Protein AF-A0A819N8I4-F1 (afdb_monomer_lite)

Radius of gyration: 17.84 Å; chains: 1; bounding box: 47×34×52 Å

Secondary structure (DSSP, 8-state):
---------EEEEEEE--S------HHHHHHHHHHTT--SEEEEEEEEETTEEEEEEEESS---SEEEEE-S---S---TT--EEEEE-SSPPPTTHHHHHHHH-TT--EEEEE--S--SS-TTSSTTTSS-TT--EE-TT--EEEEES--HHHHHHHHH-TTEE-TT--EEEEE--

Structure (mmCIF, N/CA/C/O backbone):
data_AF-A0A819N8I4-F1
#
_entry.id   AF-A0A819N8I4-F1
#
loop_
_atom_site.group_PDB
_atom_site.id
_atom_site.type_symbol
_atom_site.label_atom_id
_atom_site.label_alt_id
_atom_site.label_comp_id
_atom_site.label_asym_id
_atom_site.label_entity_id
_atom_site.label_seq_id
_atom_site.pdbx_PDB_ins_code
_atom_site.Cartn_x
_atom_site.Cartn_y
_atom_site.Cartn_z
_atom_site.occupancy
_atom_site.B_iso_or_equiv
_atom_site.auth_seq_id
_atom_site.auth_comp_id
_atom_site.auth_asym_id
_atom_site.auth_atom_id
_atom_site.pdbx_PDB_model_num
ATOM 1 N N . MET A 1 1 ? -19.383 -9.759 33.113 1.00 46.09 1 MET A N 1
ATOM 2 C CA . MET A 1 1 ? -19.242 -9.622 31.647 1.00 46.09 1 MET A CA 1
ATOM 3 C C . MET A 1 1 ? -17.929 -8.911 31.366 1.00 46.09 1 MET A C 1
ATOM 5 O O . MET A 1 1 ? -17.763 -7.814 31.892 1.00 46.09 1 MET A O 1
ATOM 9 N N . PRO A 1 2 ? -16.976 -9.517 30.640 1.00 60.59 2 PRO A N 1
ATOM 10 C CA . PRO A 1 2 ? -15.761 -8.812 30.248 1.00 60.59 2 PRO A CA 1
ATOM 11 C C . PRO A 1 2 ? -16.146 -7.628 29.353 1.00 60.59 2 PRO A C 1
ATOM 13 O O . PRO A 1 2 ? -16.919 -7.786 28.409 1.00 60.59 2 PRO A O 1
ATOM 16 N N . ARG A 1 3 ? -15.663 -6.430 29.690 1.00 69.94 3 ARG A N 1
ATOM 17 C CA . ARG A 1 3 ? -15.846 -5.241 28.853 1.00 69.94 3 ARG A CA 1
ATOM 18 C C . ARG A 1 3 ? -14.789 -5.284 27.756 1.00 69.94 3 ARG A C 1
ATOM 20 O O . ARG A 1 3 ? -13.603 -5.398 28.049 1.00 69.94 3 ARG A O 1
ATOM 27 N N . LEU A 1 4 ? -15.214 -5.220 26.499 1.00 74.69 4 LEU A N 1
ATOM 28 C CA . LEU A 1 4 ? -14.294 -5.076 25.376 1.00 74.69 4 LEU A CA 1
ATOM 29 C C . LEU A 1 4 ? -13.607 -3.707 25.495 1.00 74.69 4 LEU A C 1
ATOM 31 O O . LEU A 1 4 ? -14.252 -2.677 25.335 1.00 74.69 4 LEU A O 1
ATOM 35 N N . HIS A 1 5 ? -12.317 -3.697 25.832 1.00 75.56 5 HIS A N 1
ATOM 36 C CA . HIS A 1 5 ? -11.565 -2.457 26.063 1.00 75.56 5 HIS A CA 1
ATOM 37 C C . HIS A 1 5 ? -11.036 -1.820 24.775 1.00 75.56 5 HIS A C 1
ATOM 39 O O . HIS A 1 5 ? -10.818 -0.613 24.732 1.00 75.56 5 HIS A O 1
ATOM 45 N N . LYS A 1 6 ? -10.815 -2.625 23.732 1.00 83.38 6 LYS A N 1
ATOM 46 C CA . LYS A 1 6 ? -10.326 -2.167 22.433 1.00 83.38 6 LYS A CA 1
ATOM 47 C C . LYS A 1 6 ? -10.872 -3.069 21.336 1.00 83.38 6 LYS A C 1
ATOM 49 O O . LYS A 1 6 ? -10.762 -4.289 21.430 1.00 83.38 6 LYS A O 1
ATOM 54 N N . PHE A 1 7 ? -11.426 -2.453 20.302 1.00 88.50 7 PHE A N 1
ATOM 55 C CA . PHE A 1 7 ? -11.860 -3.122 19.085 1.00 88.50 7 PHE A CA 1
ATOM 56 C C . PHE A 1 7 ? -11.060 -2.548 17.917 1.00 88.50 7 PHE A C 1
ATOM 58 O O . PHE A 1 7 ? -11.087 -1.341 17.684 1.00 88.50 7 PHE A O 1
ATOM 65 N N . SER A 1 8 ? -10.305 -3.398 17.224 1.00 92.94 8 SER A N 1
ATOM 66 C CA . SER A 1 8 ? -9.512 -3.016 16.055 1.00 92.94 8 SER A CA 1
ATOM 67 C C . SER A 1 8 ? -10.063 -3.715 14.826 1.00 92.94 8 SER A C 1
ATOM 69 O O . SER A 1 8 ? -10.356 -4.907 14.871 1.00 92.94 8 SER A O 1
ATOM 71 N N . PHE A 1 9 ? -10.196 -2.970 13.737 1.00 94.75 9 PHE A N 1
ATOM 72 C CA . PHE A 1 9 ? -10.806 -3.439 12.505 1.00 94.75 9 PHE A CA 1
ATOM 73 C C . PHE A 1 9 ? -10.182 -2.771 11.282 1.00 94.75 9 PHE A C 1
ATOM 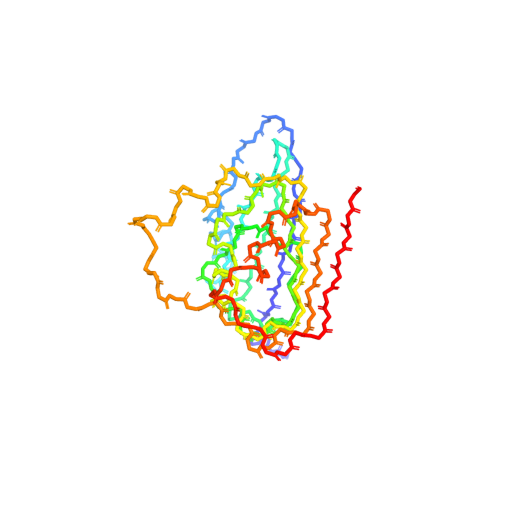75 O O . PHE A 1 9 ? -9.641 -1.664 11.335 1.00 94.75 9 PHE A O 1
ATOM 82 N N . HIS A 1 10 ? -10.291 -3.476 10.166 1.00 95.88 10 HIS A N 1
ATOM 83 C CA . HIS A 1 10 ? -10.060 -2.963 8.829 1.00 95.88 10 HIS A CA 1
ATOM 84 C C . HIS A 1 10 ? -11.262 -3.378 7.998 1.00 95.88 10 HIS A C 1
ATOM 86 O O . HIS A 1 10 ? -11.527 -4.569 7.851 1.00 95.88 10 HIS A O 1
ATOM 92 N N . ILE A 1 11 ? -12.022 -2.400 7.522 1.00 95.19 11 ILE A N 1
ATOM 93 C CA . ILE A 1 11 ? -13.163 -2.645 6.646 1.00 95.19 11 ILE A CA 1
ATOM 94 C C . ILE A 1 11 ? -12.718 -2.305 5.234 1.00 95.19 11 ILE A C 1
ATOM 96 O O . ILE A 1 11 ? -12.164 -1.233 4.997 1.00 95.19 11 ILE A O 1
ATOM 100 N N . TYR A 1 12 ? -12.954 -3.234 4.319 1.00 93.88 12 TYR A N 1
ATOM 101 C CA . TYR A 1 12 ? -12.776 -3.059 2.888 1.00 93.88 12 TYR A CA 1
ATOM 102 C C . TYR A 1 12 ? -14.115 -3.320 2.215 1.00 93.88 12 TYR A C 1
ATOM 104 O O . TYR A 1 12 ? -14.708 -4.382 2.415 1.00 93.88 12 TYR A O 1
ATOM 112 N N . THR A 1 13 ? -14.553 -2.367 1.403 1.00 91.75 13 THR A N 1
ATOM 113 C CA . THR A 1 13 ? -15.791 -2.478 0.640 1.00 91.75 13 THR A CA 1
ATOM 114 C C . THR A 1 13 ? -15.543 -2.039 -0.790 1.00 91.75 13 THR A C 1
ATOM 116 O O . THR A 1 13 ? -14.967 -0.983 -1.046 1.00 91.75 13 THR A O 1
ATOM 119 N N . GLU A 1 14 ? -16.023 -2.840 -1.730 1.00 89.81 14 GLU A N 1
ATOM 120 C CA . GLU A 1 14 ? -16.148 -2.459 -3.127 1.00 89.81 14 GLU A CA 1
ATOM 121 C C . GLU A 1 14 ? -17.606 -2.092 -3.391 1.00 89.81 14 GLU A C 1
ATOM 123 O O . GLU A 1 14 ? -18.509 -2.866 -3.075 1.00 89.81 14 GLU A O 1
ATOM 128 N N . ILE A 1 15 ? -17.831 -0.901 -3.935 1.00 86.25 15 ILE A N 1
ATOM 129 C CA . ILE A 1 15 ? -19.163 -0.376 -4.203 1.00 86.25 15 ILE A CA 1
ATOM 130 C C . ILE A 1 15 ? -19.319 -0.226 -5.709 1.00 86.25 15 ILE A C 1
ATOM 132 O O . ILE A 1 15 ? -18.480 0.397 -6.363 1.00 86.25 15 ILE A O 1
ATOM 136 N N . GLN A 1 16 ? -20.397 -0.792 -6.244 1.00 85.31 16 GLN A N 1
ATOM 137 C CA . GLN A 1 16 ? -20.822 -0.607 -7.623 1.00 85.31 16 GLN A CA 1
ATOM 138 C C . GLN A 1 16 ? -22.057 0.295 -7.632 1.00 85.31 16 GLN A C 1
ATOM 140 O O . GLN A 1 16 ? -22.967 0.088 -6.831 1.00 85.31 16 GLN A O 1
ATOM 145 N N . PHE A 1 17 ? -22.079 1.296 -8.508 1.00 80.81 17 PHE A N 1
ATOM 146 C CA . PHE A 1 17 ? -23.183 2.251 -8.593 1.00 80.81 17 PHE A CA 1
ATOM 147 C C . PHE A 1 17 ? -23.767 2.310 -10.005 1.00 80.81 17 PHE A C 1
ATOM 149 O O . PHE A 1 17 ? -23.031 2.151 -10.978 1.00 80.81 17 PHE A O 1
ATOM 156 N N . ASP A 1 18 ? -25.058 2.629 -10.099 1.00 75.00 18 ASP A N 1
ATOM 157 C CA . ASP A 1 18 ? -25.694 3.081 -11.342 1.00 75.00 18 ASP A CA 1
ATOM 158 C C . ASP A 1 18 ? -25.452 4.592 -11.552 1.00 75.00 18 ASP A C 1
ATOM 160 O O . ASP A 1 18 ? -25.024 5.276 -10.625 1.00 75.00 18 ASP A O 1
ATOM 164 N N . ASP A 1 19 ? -25.712 5.128 -12.756 1.00 66.00 19 ASP A N 1
ATOM 165 C CA . ASP A 1 19 ? -25.383 6.506 -13.209 1.00 66.00 19 ASP A CA 1
ATOM 166 C C . ASP A 1 19 ? -25.826 7.665 -12.270 1.00 66.00 19 ASP A C 1
ATOM 168 O O . ASP A 1 19 ? -25.410 8.808 -12.461 1.00 66.00 19 ASP A O 1
ATOM 172 N N . SER A 1 20 ? -26.639 7.410 -11.241 1.00 60.75 20 SER A N 1
ATOM 173 C CA . SER A 1 20 ? -27.068 8.381 -10.230 1.00 60.75 20 SER A CA 1
ATOM 174 C C . SER A 1 20 ? -26.216 8.298 -8.952 1.00 60.75 20 SER A C 1
ATOM 176 O O . SER A 1 20 ? -26.633 7.680 -7.970 1.00 60.75 20 SER A O 1
ATOM 178 N N . VAL A 1 21 ? -25.026 8.907 -8.927 1.00 62.84 21 VAL A N 1
ATOM 179 C CA . VAL A 1 21 ? -24.132 8.812 -7.754 1.00 62.84 21 VAL A CA 1
ATOM 180 C C . VAL A 1 21 ? -23.963 10.150 -7.047 1.00 62.84 21 VAL A C 1
ATOM 182 O O . VAL A 1 21 ? -23.356 11.082 -7.571 1.00 62.84 21 VAL A O 1
ATOM 185 N N . HIS A 1 22 ? -24.435 10.215 -5.801 1.00 64.75 22 HIS A N 1
ATOM 186 C CA . HIS A 1 22 ? -23.859 11.114 -4.807 1.00 64.75 22 HIS A CA 1
ATOM 187 C C . HIS A 1 22 ? -22.492 10.557 -4.409 1.00 64.75 22 HIS A C 1
ATOM 189 O O . HIS A 1 22 ? -22.401 9.459 -3.859 1.00 64.75 22 HIS A O 1
ATOM 195 N N . HIS A 1 23 ? -21.423 11.285 -4.726 1.00 76.56 23 HIS A N 1
ATOM 196 C CA . HIS A 1 23 ? -20.072 10.880 -4.357 1.00 76.56 23 HIS A CA 1
ATOM 197 C C . HIS A 1 23 ? -19.896 10.976 -2.837 1.00 76.56 23 HIS A C 1
ATOM 199 O O . HIS A 1 23 ? -19.797 12.072 -2.294 1.00 76.56 23 HIS A O 1
ATOM 205 N N . LEU A 1 24 ? -19.836 9.822 -2.168 1.00 83.44 24 LEU A N 1
ATOM 206 C CA . LEU A 1 24 ? -19.362 9.703 -0.791 1.00 83.44 24 LEU A CA 1
ATOM 207 C C . LEU A 1 24 ? -17.904 10.158 -0.704 1.00 83.44 24 LEU A C 1
ATOM 209 O O . LEU A 1 24 ? -17.052 9.685 -1.467 1.00 83.44 24 LEU A O 1
ATOM 213 N N . SER A 1 25 ? -17.632 11.052 0.236 1.00 88.94 25 SER A N 1
ATOM 214 C CA . SER A 1 25 ? -16.291 11.496 0.597 1.00 88.94 25 SER A CA 1
ATOM 215 C C . SER A 1 25 ? -15.751 10.726 1.804 1.00 88.94 25 SER A C 1
ATOM 217 O O . SER A 1 25 ? -16.501 10.106 2.561 1.00 88.94 25 SER A O 1
ATOM 219 N N . ASP A 1 26 ? -14.438 10.817 2.029 1.00 90.50 26 ASP A N 1
ATOM 220 C CA . ASP A 1 26 ? -13.796 10.286 3.238 1.00 90.50 26 ASP A CA 1
ATOM 221 C C . ASP A 1 26 ? -14.436 10.853 4.517 1.00 90.50 26 ASP A C 1
ATOM 223 O O . ASP A 1 26 ? -14.593 10.132 5.503 1.00 90.50 26 ASP A O 1
ATOM 227 N N . ASN A 1 27 ? -14.864 12.122 4.478 1.00 91.62 27 ASN A N 1
ATOM 228 C CA . ASN A 1 27 ? -15.494 12.811 5.602 1.00 91.62 27 ASN A CA 1
ATOM 229 C C . ASN A 1 27 ? -16.879 12.245 5.926 1.00 91.62 27 ASN A C 1
ATOM 231 O O . ASN A 1 27 ? -17.196 12.088 7.100 1.00 91.62 27 ASN A O 1
ATOM 235 N N . ASP A 1 28 ? -17.684 11.900 4.916 1.00 91.81 28 ASP A N 1
ATOM 236 C CA . ASP A 1 28 ? -19.028 11.340 5.133 1.00 91.81 28 ASP A CA 1
ATOM 237 C C . ASP A 1 28 ? -18.946 9.989 5.857 1.00 91.81 28 ASP A C 1
ATOM 239 O O . ASP A 1 28 ? -19.692 9.701 6.800 1.00 91.81 28 ASP A O 1
ATOM 243 N N . ILE A 1 29 ? -17.977 9.165 5.453 1.00 92.25 29 ILE A N 1
ATOM 244 C CA . ILE A 1 29 ? -17.717 7.878 6.098 1.00 92.25 29 ILE A CA 1
ATOM 245 C C . ILE A 1 29 ? -17.166 8.104 7.500 1.00 92.25 29 ILE A C 1
ATOM 247 O O . ILE A 1 29 ? -17.659 7.506 8.455 1.00 92.25 29 ILE A O 1
ATOM 251 N N . GLN A 1 30 ? -16.192 9.000 7.656 1.00 93.12 30 GLN A N 1
ATOM 252 C CA . GLN A 1 30 ? -15.613 9.291 8.961 1.00 93.12 30 GLN A CA 1
ATOM 253 C C . GLN A 1 30 ? -16.652 9.827 9.957 1.00 93.12 30 GLN A C 1
ATOM 255 O O . GLN A 1 30 ? -16.637 9.432 11.128 1.00 93.12 30 GLN A O 1
ATOM 260 N N . GLN A 1 31 ? -17.588 10.659 9.496 1.00 93.81 31 GLN A N 1
ATOM 261 C CA . GLN A 1 31 ? -18.688 11.165 10.309 1.00 93.81 31 GLN A CA 1
ATOM 262 C C . GLN A 1 31 ? -19.597 10.027 10.784 1.00 93.81 31 GLN A C 1
ATOM 264 O O . GLN A 1 31 ? -19.899 9.954 11.969 1.00 93.81 31 GLN A O 1
ATOM 269 N N . THR A 1 32 ? -19.923 9.069 9.910 1.00 93.50 32 THR A N 1
ATOM 270 C CA . THR A 1 32 ? -20.760 7.908 10.265 1.00 93.50 32 THR A CA 1
ATOM 271 C C . THR A 1 32 ? -20.183 7.112 11.443 1.00 93.50 32 THR A C 1
ATOM 273 O O . THR A 1 32 ? -20.909 6.729 12.359 1.00 93.50 32 THR A O 1
ATOM 276 N N . PHE A 1 33 ? -18.869 6.870 11.456 1.00 93.19 33 PHE A N 1
ATOM 277 C CA . PHE A 1 33 ? -18.208 6.183 12.574 1.00 93.19 33 PHE A CA 1
ATOM 278 C C . PHE A 1 33 ? -18.104 7.064 13.823 1.00 93.19 33 PHE A C 1
ATOM 280 O O . PHE A 1 33 ? -18.239 6.568 14.943 1.00 93.19 33 PHE A O 1
ATOM 287 N N . THR A 1 34 ? -17.901 8.366 13.634 1.00 92.81 34 THR A N 1
ATOM 288 C CA . THR A 1 34 ? -17.878 9.342 14.729 1.00 92.81 34 THR A CA 1
ATOM 289 C C . THR A 1 34 ? -19.224 9.373 15.457 1.00 92.81 34 THR A C 1
ATOM 291 O O . THR A 1 34 ? -19.250 9.295 16.685 1.00 92.81 34 THR A O 1
ATOM 294 N N . ASP A 1 35 ? -20.336 9.361 14.718 1.00 94.06 35 ASP A N 1
ATOM 295 C CA . ASP A 1 35 ? -21.702 9.391 15.256 1.00 94.06 35 ASP A CA 1
ATOM 296 C C . ASP A 1 35 ? -22.034 8.161 16.119 1.00 94.06 35 ASP A C 1
ATOM 298 O O . ASP A 1 35 ? -22.801 8.257 17.078 1.00 94.06 35 ASP A O 1
ATOM 302 N N . ILE A 1 36 ? -21.413 7.009 15.840 1.00 91.38 36 ILE A N 1
ATOM 303 C CA . ILE A 1 36 ? -21.541 5.784 16.652 1.00 91.38 36 ILE A CA 1
ATOM 304 C C . ILE A 1 36 ? -2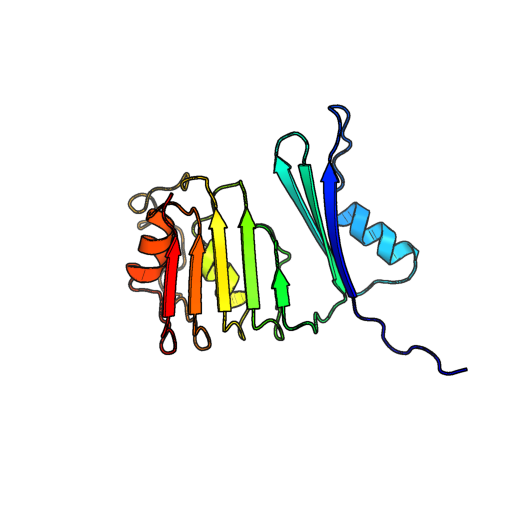0.459 5.661 17.744 1.00 91.38 36 ILE A C 1
ATOM 306 O O . ILE A 1 36 ? -20.309 4.603 18.360 1.00 91.38 36 ILE A O 1
ATOM 310 N N . GLY A 1 37 ? -19.696 6.729 17.997 1.00 89.50 37 GLY A N 1
ATOM 311 C CA . GLY A 1 37 ? -18.709 6.828 19.076 1.00 89.50 37 GLY A CA 1
ATOM 312 C C . GLY A 1 37 ? -17.284 6.383 18.720 1.00 89.50 37 GLY A C 1
ATOM 313 O O . GLY A 1 37 ? -16.405 6.400 19.589 1.00 89.50 37 GLY A O 1
ATOM 314 N N . TYR A 1 38 ? -17.010 6.021 17.465 1.00 89.50 38 TYR A N 1
ATOM 315 C CA . TYR A 1 38 ? -15.690 5.592 16.993 1.00 89.50 38 TYR A CA 1
ATOM 316 C C . TYR A 1 38 ? -14.922 6.741 16.330 1.00 89.50 38 TYR A C 1
ATOM 318 O O . TYR A 1 38 ? -15.019 6.977 15.132 1.00 89.50 38 TYR A O 1
ATOM 326 N N . HIS A 1 39 ? -14.091 7.419 17.121 1.00 89.69 39 HIS A N 1
ATOM 327 C CA . HIS A 1 39 ? -13.354 8.616 16.690 1.00 89.69 39 HIS A CA 1
ATOM 328 C C . HIS A 1 39 ? -11.952 8.316 16.132 1.00 89.69 39 HIS A C 1
ATOM 330 O O . HIS A 1 39 ? -11.367 9.128 15.422 1.00 89.69 39 HIS A O 1
ATOM 336 N N . GLN A 1 40 ? -11.374 7.165 16.485 1.00 92.94 40 GLN A N 1
ATOM 337 C CA . GLN A 1 40 ? -10.000 6.799 16.125 1.00 92.94 40 GLN A CA 1
ATOM 338 C C . GLN A 1 40 ? -9.979 5.965 14.851 1.00 92.94 40 GLN A C 1
ATOM 340 O O . GLN A 1 40 ? -9.683 4.767 14.881 1.00 92.94 40 GLN A O 1
ATOM 345 N N . ILE A 1 41 ? -10.315 6.602 13.734 1.00 94.44 41 ILE A N 1
ATOM 346 C CA . ILE A 1 41 ? -10.313 5.957 12.427 1.00 94.44 41 ILE A CA 1
ATOM 347 C C . ILE A 1 41 ? -9.657 6.828 11.356 1.00 94.44 41 ILE A C 1
ATOM 349 O O . ILE A 1 41 ? -9.579 8.046 11.490 1.00 94.44 41 ILE A O 1
ATOM 353 N N . ALA A 1 42 ? -9.209 6.187 10.283 1.00 94.38 42 ALA A N 1
ATOM 354 C CA . ALA A 1 42 ? -8.923 6.835 9.010 1.00 94.38 42 ALA A CA 1
ATOM 355 C C . ALA A 1 42 ? -9.800 6.205 7.926 1.00 94.38 42 ALA A C 1
ATOM 357 O O . ALA A 1 42 ? -10.113 5.014 8.002 1.00 94.38 42 ALA A O 1
ATOM 358 N N . CYS A 1 43 ? -10.159 6.988 6.914 1.00 93.19 43 CYS A N 1
ATOM 359 C CA . CYS A 1 43 ? -10.928 6.520 5.766 1.00 93.19 43 CYS A CA 1
ATOM 360 C C . CYS A 1 43 ? -10.172 6.794 4.470 1.00 93.19 43 CYS A C 1
ATOM 362 O O . CYS A 1 43 ? -9.315 7.674 4.410 1.00 93.19 43 CYS A O 1
ATOM 364 N N . SER A 1 44 ? -10.487 6.016 3.442 1.00 92.12 44 SER A N 1
ATOM 365 C CA . SER A 1 44 ? -10.103 6.324 2.072 1.00 92.12 44 SER A CA 1
ATOM 366 C C . SER A 1 44 ? -11.123 5.750 1.106 1.00 92.12 44 SER A C 1
ATOM 368 O O . SER A 1 44 ? -11.372 4.544 1.101 1.00 92.12 44 SER A O 1
ATOM 370 N N . VAL A 1 45 ? -11.690 6.624 0.286 1.00 90.50 45 VAL A N 1
ATOM 371 C CA . VAL A 1 45 ? -12.620 6.319 -0.791 1.00 90.50 45 VAL A CA 1
ATOM 372 C C . VAL A 1 45 ? -11.959 6.694 -2.107 1.00 90.50 45 VAL A C 1
ATOM 374 O O . VAL A 1 45 ? -11.580 7.842 -2.334 1.00 90.50 45 VAL A O 1
ATOM 377 N N . ASN A 1 46 ? -11.833 5.723 -3.005 1.00 87.56 46 ASN A N 1
ATOM 378 C CA . ASN A 1 46 ? -11.298 5.950 -4.339 1.00 87.56 46 ASN A CA 1
ATOM 379 C C . ASN A 1 46 ? -12.268 5.448 -5.409 1.00 87.56 46 ASN A C 1
ATOM 381 O O . ASN A 1 46 ? -12.683 4.291 -5.401 1.00 87.56 46 ASN A O 1
ATOM 385 N N . TYR A 1 47 ? -12.602 6.327 -6.349 1.00 84.81 47 TYR A N 1
ATOM 386 C CA . TYR A 1 47 ? -13.445 6.045 -7.504 1.00 84.81 47 TYR A CA 1
ATOM 387 C C . TYR A 1 47 ? -12.560 5.597 -8.670 1.00 84.81 47 TYR A C 1
ATOM 389 O O . TYR A 1 47 ? -12.088 6.409 -9.462 1.00 84.81 47 TYR A O 1
ATOM 397 N N . CYS A 1 48 ? -12.304 4.291 -8.759 1.00 73.81 48 CYS A N 1
ATOM 398 C CA . CYS A 1 48 ? -11.357 3.723 -9.722 1.00 73.81 48 CYS A CA 1
ATOM 399 C C . CYS A 1 48 ? -11.914 3.641 -11.154 1.00 73.81 48 CYS A C 1
ATOM 401 O O . CYS A 1 48 ? -11.144 3.528 -12.105 1.00 73.81 48 CYS A O 1
ATOM 403 N N . ARG A 1 49 ? -13.244 3.636 -11.328 1.00 72.25 49 ARG A N 1
ATOM 404 C CA . ARG A 1 49 ? -13.938 3.623 -12.632 1.00 72.25 49 ARG A CA 1
ATOM 405 C C . ARG A 1 49 ? -15.263 4.374 -12.520 1.00 72.25 49 ARG A C 1
ATOM 407 O O . ARG A 1 49 ? -15.749 4.592 -11.415 1.00 72.25 49 ARG A O 1
ATOM 414 N N . LYS A 1 50 ? -15.889 4.684 -13.663 1.00 71.06 50 LYS A N 1
ATOM 415 C CA . LYS A 1 50 ? -17.161 5.433 -13.754 1.00 71.06 50 LYS A CA 1
ATOM 416 C C . LYS A 1 50 ? -18.271 4.915 -12.815 1.00 71.06 50 LYS A C 1
ATOM 418 O O . LYS A 1 50 ? -19.087 5.703 -12.365 1.00 71.06 50 LYS A O 1
ATOM 423 N N . TYR A 1 51 ? -18.247 3.624 -12.475 1.00 78.44 51 TYR A N 1
ATOM 424 C CA . TYR A 1 51 ? -19.291 2.944 -11.697 1.00 78.44 51 TYR A CA 1
ATOM 425 C C . TYR A 1 51 ? -18.767 2.146 -10.505 1.00 78.44 51 TYR A C 1
ATOM 427 O O . TYR A 1 51 ? -19.472 1.278 -9.997 1.00 78.44 51 TYR A O 1
ATOM 435 N N . ARG A 1 52 ? -17.516 2.369 -10.082 1.00 85.12 52 ARG A N 1
ATOM 436 C CA . ARG A 1 52 ? -16.897 1.571 -9.018 1.00 85.12 52 ARG A CA 1
ATOM 437 C C . ARG A 1 52 ? -16.079 2.435 -8.076 1.00 85.12 52 ARG A C 1
ATOM 439 O O . ARG A 1 52 ? -15.162 3.127 -8.521 1.00 85.12 52 ARG A O 1
ATOM 446 N N . ALA A 1 53 ? -16.363 2.314 -6.784 1.00 87.38 53 ALA A N 1
ATOM 447 C CA . ALA A 1 53 ? -15.521 2.838 -5.721 1.00 87.38 53 ALA A CA 1
ATOM 448 C C . ALA A 1 53 ? -14.976 1.719 -4.837 1.00 87.38 53 ALA A C 1
ATOM 450 O O . ALA A 1 53 ? -15.596 0.673 -4.652 1.00 87.38 53 ALA A O 1
ATOM 451 N N . ILE A 1 54 ? -13.804 1.969 -4.275 1.00 90.44 54 ILE A N 1
ATOM 452 C CA . ILE A 1 54 ? -13.204 1.174 -3.218 1.00 90.44 54 ILE A CA 1
ATOM 453 C C . ILE A 1 54 ? -13.163 2.052 -1.976 1.00 90.44 54 ILE A C 1
ATOM 455 O O . ILE A 1 54 ? -12.683 3.181 -2.031 1.00 90.44 54 ILE A O 1
ATOM 459 N N . CYS A 1 55 ? -13.672 1.528 -0.870 1.00 91.81 55 CYS A N 1
ATOM 460 C CA . CYS A 1 55 ? -13.651 2.174 0.427 1.00 91.81 55 CYS A CA 1
ATOM 461 C C . CYS A 1 55 ? -12.843 1.329 1.410 1.00 91.81 55 CYS A C 1
ATOM 463 O O . CYS A 1 55 ? -13.049 0.117 1.525 1.00 91.81 55 CYS A O 1
ATOM 465 N N . HIS A 1 56 ? -11.956 1.990 2.146 1.00 94.69 56 HIS A N 1
ATOM 466 C CA . HIS A 1 56 ? -11.289 1.429 3.305 1.00 94.69 56 HIS A CA 1
ATOM 467 C C . HIS A 1 56 ? -11.576 2.260 4.550 1.00 94.69 56 HIS A C 1
ATOM 469 O O . HIS A 1 56 ? -11.472 3.486 4.523 1.00 94.69 56 HIS A O 1
ATOM 475 N N . VAL A 1 57 ? -11.844 1.574 5.661 1.00 95.50 57 VAL A N 1
ATOM 476 C CA . VAL A 1 57 ? -11.911 2.175 6.996 1.00 95.50 57 VAL A CA 1
ATOM 477 C C . VAL A 1 57 ? -10.929 1.459 7.908 1.00 95.50 57 VAL A C 1
ATOM 479 O O . VAL A 1 57 ? -10.954 0.233 8.043 1.00 95.50 57 VAL A O 1
ATOM 482 N N . PHE A 1 58 ? -10.054 2.231 8.536 1.00 95.69 58 PHE A N 1
ATOM 483 C CA . PHE A 1 58 ? -8.960 1.750 9.366 1.00 95.69 58 PHE A CA 1
ATOM 484 C C . PHE A 1 58 ? -9.200 2.166 10.811 1.00 95.69 58 PHE A C 1
ATOM 486 O O . PHE A 1 58 ? -9.281 3.359 11.080 1.00 95.69 58 PHE A O 1
ATOM 493 N N . SER A 1 59 ? -9.231 1.227 11.758 1.00 95.50 59 SER A N 1
ATOM 494 C CA . SER A 1 59 ? -9.074 1.589 13.172 1.00 95.50 59 SER A CA 1
ATOM 495 C C . SER A 1 59 ? -7.638 2.046 13.440 1.00 95.50 59 SER A C 1
ATOM 497 O O . SER A 1 59 ? -6.700 1.386 12.981 1.00 95.50 59 SER A O 1
ATOM 499 N N . LEU A 1 60 ? -7.457 3.115 14.215 1.00 94.31 60 LEU A N 1
ATOM 500 C CA . LEU A 1 60 ? -6.145 3.656 14.569 1.00 94.31 60 LEU A CA 1
ATOM 501 C C . LEU A 1 60 ? -5.749 3.311 16.022 1.00 94.31 60 LEU A C 1
ATOM 503 O O . LEU A 1 60 ? -6.598 3.340 16.912 1.00 94.31 60 LEU A O 1
ATOM 507 N N . PRO A 1 61 ? -4.464 3.003 16.299 1.00 94.19 61 PRO A N 1
ATOM 508 C CA . PRO A 1 61 ? -3.420 2.708 15.316 1.00 94.19 61 PRO A CA 1
ATOM 509 C C . PRO A 1 61 ? -3.742 1.425 14.534 1.00 94.19 61 PRO A C 1
ATOM 511 O O . PRO A 1 61 ? -4.337 0.495 15.081 1.00 94.19 61 PRO A O 1
ATOM 514 N N . PHE A 1 62 ? -3.328 1.363 13.266 1.00 95.88 62 PHE A N 1
ATOM 515 C CA . PHE A 1 62 ? -3.519 0.172 12.440 1.00 95.88 62 PHE A CA 1
ATOM 516 C C . PHE A 1 62 ? -2.545 -0.932 12.870 1.00 95.88 62 PHE A C 1
ATOM 518 O O . PHE A 1 62 ? -1.335 -0.788 12.710 1.00 95.88 62 PHE A O 1
ATOM 525 N N . ILE A 1 63 ? -3.069 -2.027 13.425 1.00 96.12 63 ILE A N 1
ATOM 526 C CA . ILE A 1 63 ? -2.262 -3.100 14.040 1.00 96.12 63 ILE A CA 1
ATOM 527 C C . ILE A 1 63 ? -2.106 -4.355 13.174 1.00 96.12 63 ILE A C 1
ATOM 529 O O . ILE A 1 63 ? -1.417 -5.292 13.575 1.00 96.12 63 ILE A O 1
ATOM 533 N N . PHE A 1 64 ? -2.763 -4.415 12.016 1.00 97.38 64 PHE A N 1
ATOM 534 C CA . PHE A 1 64 ? -2.710 -5.596 11.159 1.00 97.38 64 PHE A CA 1
ATOM 535 C C . PHE A 1 64 ? -1.421 -5.620 10.338 1.00 97.38 64 PHE A C 1
ATOM 537 O O . PHE A 1 64 ? -0.837 -4.586 10.017 1.00 97.38 64 PHE A O 1
ATOM 544 N N . ASN A 1 65 ? -0.977 -6.828 9.995 1.00 98.00 65 ASN A N 1
ATOM 545 C CA . ASN A 1 65 ? 0.283 -7.042 9.288 1.00 98.00 65 ASN A CA 1
ATOM 546 C C . ASN A 1 65 ? 0.136 -7.125 7.759 1.00 98.00 65 ASN A C 1
ATOM 548 O O . ASN A 1 65 ? 1.134 -7.108 7.038 1.00 98.00 65 ASN A O 1
ATOM 552 N N . ARG A 1 66 ? -1.098 -7.199 7.266 1.00 97.62 66 ARG A N 1
ATOM 553 C CA . ARG A 1 66 ? -1.448 -7.303 5.851 1.00 97.62 66 ARG A CA 1
ATOM 554 C C . ARG A 1 66 ? -2.384 -6.164 5.487 1.00 97.62 66 ARG A C 1
ATOM 556 O O . ARG A 1 66 ? -3.334 -5.895 6.220 1.00 97.62 66 ARG A O 1
ATOM 563 N N . LEU A 1 67 ? -2.112 -5.529 4.355 1.00 97.12 67 LEU A N 1
ATOM 564 C CA . LEU A 1 67 ? -3.003 -4.569 3.725 1.00 97.12 67 LEU A CA 1
ATOM 565 C C . LEU A 1 67 ? -3.062 -4.873 2.231 1.00 97.12 67 LEU A C 1
ATOM 567 O O . LEU A 1 67 ? -2.054 -4.807 1.533 1.00 97.12 67 LEU A O 1
ATOM 571 N N . GLU A 1 68 ? -4.240 -5.248 1.750 1.00 94.38 68 GLU A N 1
ATOM 572 C CA . GLU A 1 68 ? -4.420 -5.737 0.386 1.00 94.38 68 GLU A CA 1
ATOM 573 C C . GLU A 1 68 ? -5.465 -4.921 -0.363 1.00 94.38 68 GLU A C 1
ATOM 575 O O . GLU A 1 68 ? -6.394 -4.382 0.242 1.00 94.38 68 GLU A O 1
ATOM 580 N N . LYS A 1 69 ? -5.314 -4.875 -1.693 1.00 88.38 69 LYS A N 1
ATOM 581 C CA . LYS A 1 69 ? -6.240 -4.216 -2.625 1.00 88.38 69 LYS A CA 1
ATOM 582 C C . LYS A 1 69 ? -6.485 -2.739 -2.305 1.00 88.38 69 LYS A C 1
ATOM 584 O O . LYS A 1 69 ? -7.561 -2.223 -2.597 1.00 88.38 69 LYS A O 1
ATOM 589 N N . ILE A 1 70 ? -5.492 -2.074 -1.714 1.00 92.44 70 ILE A N 1
ATOM 590 C CA . ILE A 1 70 ? -5.534 -0.626 -1.546 1.00 92.44 70 ILE A CA 1
ATOM 591 C C . ILE A 1 70 ? -5.148 0.053 -2.853 1.00 92.44 70 ILE A C 1
ATOM 593 O O . ILE A 1 70 ? -4.377 -0.482 -3.646 1.00 92.44 70 ILE A O 1
ATOM 597 N N . THR A 1 71 ? -5.699 1.231 -3.082 1.00 90.00 71 THR A N 1
ATOM 598 C CA . THR A 1 71 ? -5.412 2.022 -4.279 1.00 90.00 71 THR A CA 1
ATOM 599 C C . THR A 1 71 ? -4.185 2.913 -4.076 1.00 90.00 71 THR A C 1
ATOM 601 O O . THR A 1 71 ? -3.636 2.987 -2.976 1.00 90.00 71 THR A O 1
ATOM 604 N N . ASN A 1 72 ? -3.772 3.648 -5.110 1.00 86.25 72 ASN A N 1
ATOM 605 C CA . ASN A 1 72 ? -2.720 4.663 -5.008 1.00 86.25 72 ASN A CA 1
ATOM 606 C C . ASN A 1 72 ? -3.092 5.814 -4.051 1.00 86.25 72 ASN A C 1
ATOM 608 O O . ASN A 1 72 ? -2.231 6.554 -3.569 1.00 86.25 72 ASN A O 1
ATOM 612 N N . LYS A 1 73 ? -4.384 5.979 -3.761 1.00 86.12 73 LYS A N 1
ATOM 613 C CA . LYS A 1 73 ? -4.888 6.920 -2.764 1.00 86.12 73 LYS A CA 1
ATOM 614 C C . LYS A 1 73 ? -5.109 6.163 -1.462 1.00 86.12 73 LYS A C 1
ATOM 616 O O . LYS A 1 73 ? -5.985 5.309 -1.368 1.00 86.12 73 LYS A O 1
ATOM 621 N N . PHE A 1 74 ? -4.276 6.461 -0.477 1.00 89.88 74 PHE A N 1
ATOM 622 C CA . PHE A 1 74 ? -4.366 5.939 0.880 1.00 89.88 74 PHE A CA 1
ATOM 623 C C . PHE A 1 74 ? -4.119 7.083 1.868 1.00 89.88 74 PHE A C 1
ATOM 625 O O . PHE A 1 74 ? -3.468 8.068 1.501 1.00 89.88 74 PHE A O 1
ATOM 632 N N . PRO A 1 75 ? -4.657 7.004 3.098 1.00 90.94 75 PRO A N 1
ATOM 633 C CA . PRO A 1 75 ? -4.577 8.117 4.031 1.00 90.94 75 PRO A CA 1
ATOM 634 C C . PRO A 1 75 ? -3.126 8.356 4.453 1.00 90.94 75 PRO A C 1
ATOM 636 O O . PRO A 1 75 ? -2.324 7.423 4.522 1.00 90.94 75 PRO A O 1
ATOM 639 N N . ASN A 1 76 ? -2.796 9.609 4.769 1.00 90.12 76 ASN A N 1
ATOM 640 C CA . ASN A 1 76 ? -1.464 10.003 5.226 1.00 90.12 76 ASN A CA 1
ATOM 641 C C . ASN A 1 76 ? -1.227 9.579 6.689 1.00 90.12 76 ASN A C 1
ATOM 643 O O . ASN A 1 76 ? -1.162 10.406 7.596 1.00 90.12 76 ASN A O 1
ATOM 647 N N . ILE A 1 77 ? -1.160 8.268 6.916 1.00 93.31 77 ILE A N 1
ATOM 648 C CA . ILE A 1 77 ? -0.886 7.632 8.205 1.00 93.31 77 ILE A CA 1
ATOM 649 C C . ILE A 1 77 ? 0.267 6.639 8.060 1.00 93.31 77 ILE A C 1
ATOM 651 O O . ILE A 1 77 ? 0.550 6.144 6.970 1.00 93.31 77 ILE A O 1
ATOM 655 N N . ILE A 1 78 ? 0.917 6.319 9.179 1.00 95.94 78 ILE A N 1
ATOM 656 C CA . ILE A 1 78 ? 2.018 5.352 9.209 1.00 95.94 78 ILE A CA 1
ATOM 657 C C . ILE A 1 78 ? 1.481 3.978 9.621 1.00 95.94 78 ILE A C 1
ATOM 659 O O . ILE A 1 78 ? 0.976 3.785 10.729 1.00 95.94 78 ILE A O 1
ATOM 663 N N . PHE A 1 79 ? 1.645 2.997 8.742 1.00 96.94 79 PHE A N 1
ATOM 664 C CA . PHE A 1 79 ? 1.249 1.607 8.923 1.00 96.94 79 PHE A CA 1
ATOM 665 C C . PHE A 1 79 ? 2.414 0.771 9.476 1.00 96.94 79 PHE A C 1
ATOM 667 O O . PHE A 1 79 ? 2.927 -0.137 8.823 1.00 96.94 79 PHE A O 1
ATOM 674 N N . ASN A 1 80 ? 2.830 1.060 10.714 1.00 96.50 80 ASN A N 1
ATOM 675 C CA . ASN A 1 80 ? 4.018 0.461 11.349 1.00 96.50 80 ASN A CA 1
ATOM 676 C C . ASN A 1 80 ? 4.040 -1.076 11.375 1.00 96.50 80 ASN A C 1
ATOM 678 O O . ASN A 1 80 ? 5.115 -1.676 11.397 1.00 96.50 80 ASN A O 1
ATOM 682 N N . HIS A 1 81 ? 2.871 -1.715 11.407 1.00 97.25 81 HIS A N 1
ATOM 683 C CA . HIS A 1 81 ? 2.751 -3.167 11.538 1.00 97.25 81 HIS A CA 1
ATOM 684 C C . HIS A 1 81 ? 2.634 -3.899 10.199 1.00 97.25 81 HIS A C 1
ATOM 686 O O . HIS A 1 81 ? 2.795 -5.120 10.173 1.00 97.25 81 HIS A O 1
ATOM 692 N N . VAL A 1 82 ? 2.384 -3.185 9.097 1.00 98.19 82 VAL A N 1
ATOM 693 C CA . VAL A 1 82 ? 2.182 -3.796 7.781 1.00 98.19 82 VAL A CA 1
ATOM 694 C C . VAL A 1 82 ? 3.511 -4.307 7.236 1.00 98.19 82 VAL A C 1
ATOM 696 O O . VAL A 1 82 ? 4.446 -3.547 6.998 1.00 98.19 82 VAL A O 1
ATOM 699 N N . ILE A 1 83 ? 3.571 -5.620 7.021 1.00 98.44 83 ILE A N 1
ATOM 700 C CA . ILE A 1 83 ? 4.709 -6.320 6.414 1.00 98.44 83 ILE A CA 1
ATOM 701 C C . ILE A 1 83 ? 4.405 -6.769 4.984 1.00 98.44 83 ILE A C 1
ATOM 703 O O . ILE A 1 83 ? 5.334 -7.032 4.224 1.00 98.44 83 ILE A O 1
ATOM 707 N N . TYR A 1 84 ? 3.125 -6.883 4.629 1.00 98.56 84 TYR A N 1
ATOM 708 C CA . TYR A 1 84 ? 2.658 -7.274 3.306 1.00 98.56 84 TYR A CA 1
ATOM 709 C C . TYR A 1 84 ? 1.684 -6.223 2.788 1.00 98.56 84 TYR A C 1
ATOM 711 O O . TYR A 1 84 ? 0.647 -5.982 3.414 1.00 98.56 84 TYR A O 1
ATOM 719 N N . LEU A 1 85 ? 2.017 -5.635 1.644 1.00 98.12 85 LEU A N 1
ATOM 720 C CA . LEU A 1 85 ? 1.212 -4.629 0.972 1.00 98.12 85 LEU A CA 1
ATOM 721 C C . LEU A 1 85 ? 0.930 -5.068 -0.461 1.00 98.12 85 LEU A C 1
ATOM 723 O O . LEU A 1 85 ? 1.856 -5.392 -1.202 1.00 98.12 85 LEU A O 1
ATOM 727 N N . MET A 1 86 ? -0.336 -5.010 -0.857 1.00 96.50 86 MET A N 1
ATOM 728 C CA . MET A 1 86 ? -0.749 -5.118 -2.251 1.00 96.50 86 MET A CA 1
ATOM 729 C C . MET A 1 86 ? -1.488 -3.843 -2.652 1.00 96.50 86 MET A C 1
ATOM 731 O O . MET A 1 86 ? -2.595 -3.595 -2.165 1.00 96.50 86 MET A O 1
ATOM 735 N N . VAL A 1 87 ? -0.884 -3.069 -3.554 1.00 94.44 87 VAL A N 1
ATOM 736 C CA . VAL A 1 87 ? -1.507 -1.902 -4.180 1.00 94.44 87 VAL A CA 1
ATOM 737 C C . VAL A 1 87 ? -2.043 -2.305 -5.546 1.00 94.44 87 VAL A C 1
ATOM 739 O O . VAL A 1 87 ? -1.303 -2.824 -6.379 1.00 94.44 87 VAL A O 1
ATOM 742 N N . ALA A 1 88 ? -3.326 -2.060 -5.779 1.00 90.69 88 ALA A N 1
ATOM 743 C CA . ALA A 1 88 ? -3.970 -2.282 -7.061 1.00 90.69 88 ALA A CA 1
ATOM 744 C C . ALA A 1 88 ? -4.767 -1.038 -7.444 1.00 90.69 88 ALA A C 1
ATOM 746 O O . ALA A 1 88 ? -5.670 -0.629 -6.713 1.00 90.69 88 ALA A O 1
ATOM 747 N N . ASP A 1 89 ? -4.446 -0.445 -8.588 1.00 87.12 89 ASP A N 1
ATOM 748 C CA . ASP A 1 89 ? -5.169 0.719 -9.089 1.00 87.12 89 ASP A CA 1
ATOM 749 C C . ASP A 1 89 ? -5.389 0.617 -10.602 1.00 87.12 89 ASP A C 1
ATOM 751 O O . ASP A 1 89 ? -4.631 -0.028 -11.323 1.00 87.12 89 ASP A O 1
ATOM 755 N N . ALA A 1 90 ? -6.477 1.224 -11.068 1.00 82.56 90 ALA A N 1
ATOM 756 C CA . ALA A 1 90 ? -6.747 1.420 -12.489 1.00 82.56 90 ALA A CA 1
ATOM 757 C C . ALA A 1 90 ? -6.264 2.800 -12.964 1.00 82.56 90 ALA A C 1
ATOM 759 O O . ALA A 1 90 ? -6.156 3.038 -14.165 1.00 82.56 90 ALA A O 1
ATOM 760 N N . ILE A 1 91 ? -6.000 3.716 -12.031 1.00 83.94 91 ILE A N 1
ATOM 761 C CA . ILE A 1 91 ? -5.413 5.024 -12.301 1.00 83.94 91 ILE A CA 1
ATOM 762 C C . ILE A 1 91 ? -3.886 4.872 -12.261 1.00 83.94 91 ILE A C 1
ATOM 764 O O . ILE A 1 91 ? -3.382 4.223 -11.339 1.00 83.94 91 ILE A O 1
ATOM 768 N N . PRO A 1 92 ? -3.139 5.467 -13.209 1.00 85.69 92 PRO A N 1
ATOM 769 C CA . PRO A 1 92 ? -1.685 5.419 -13.176 1.00 85.69 92 PRO A CA 1
ATOM 770 C C . PRO A 1 92 ? -1.138 5.920 -11.836 1.00 85.69 92 PRO A C 1
ATOM 772 O O . PRO A 1 92 ? -1.636 6.896 -11.265 1.00 85.69 92 PRO A O 1
ATOM 775 N N . PHE A 1 93 ? -0.104 5.251 -11.328 1.00 86.12 93 PHE A N 1
ATOM 776 C CA . PHE A 1 93 ? 0.588 5.719 -10.137 1.00 86.12 93 PHE A CA 1
ATOM 777 C C . PHE A 1 93 ? 1.280 7.056 -10.398 1.00 86.12 93 PHE A C 1
ATOM 779 O O . PHE A 1 93 ? 1.844 7.296 -11.471 1.00 86.12 93 PHE A O 1
ATOM 786 N N . GLU A 1 94 ? 1.224 7.914 -9.384 1.00 83.25 94 GLU A N 1
ATOM 787 C CA . GLU A 1 94 ? 1.929 9.195 -9.356 1.00 83.25 94 GLU A CA 1
ATOM 788 C C . GLU A 1 94 ? 3.435 8.953 -9.237 1.00 83.25 94 GLU A C 1
ATOM 790 O O . GLU A 1 94 ? 3.865 7.909 -8.746 1.00 83.25 94 GLU A O 1
ATOM 795 N N . TYR A 1 95 ? 4.243 9.925 -9.647 1.00 78.00 95 TYR A N 1
ATOM 796 C CA . TYR A 1 95 ? 5.698 9.806 -9.598 1.00 78.00 95 TYR A CA 1
ATOM 797 C C . TYR A 1 95 ? 6.211 9.531 -8.172 1.00 78.00 95 TYR A C 1
ATOM 799 O O . TYR A 1 95 ? 7.055 8.660 -7.962 1.00 78.00 95 TYR A O 1
ATOM 807 N N . GLU A 1 96 ? 5.648 10.200 -7.164 1.00 83.50 96 GLU A N 1
ATOM 808 C CA . GLU A 1 96 ? 6.024 10.055 -5.755 1.00 83.50 96 GLU A CA 1
ATOM 809 C C . GLU A 1 96 ? 5.500 8.762 -5.119 1.00 83.50 96 GLU A C 1
ATOM 811 O O . GLU A 1 96 ? 5.656 8.569 -3.912 1.00 83.50 96 GLU A O 1
ATOM 816 N N . PHE A 1 97 ? 4.867 7.871 -5.886 1.00 87.94 97 PHE A N 1
ATOM 817 C CA . PHE A 1 97 ? 4.251 6.651 -5.375 1.00 87.94 97 PHE A CA 1
ATOM 818 C C . PHE A 1 97 ? 5.206 5.844 -4.490 1.00 87.94 97 PHE A C 1
ATOM 820 O O . PHE A 1 97 ? 4.913 5.630 -3.314 1.00 87.94 97 PHE A O 1
ATOM 827 N N . PHE A 1 98 ? 6.387 5.480 -4.994 1.00 88.62 98 PHE A N 1
ATOM 828 C CA . PHE A 1 98 ? 7.362 4.714 -4.213 1.00 88.62 98 PHE A CA 1
ATOM 829 C C . PHE A 1 98 ? 7.873 5.483 -2.980 1.00 88.62 98 PHE A C 1
ATOM 831 O O . PHE A 1 98 ? 8.125 4.872 -1.943 1.00 88.62 98 PHE A O 1
ATOM 838 N N . ILE A 1 99 ? 7.953 6.817 -3.033 1.00 88.06 99 ILE A N 1
ATOM 839 C CA . ILE A 1 99 ? 8.311 7.656 -1.874 1.00 88.06 99 ILE A CA 1
ATOM 840 C C . ILE A 1 99 ? 7.207 7.603 -0.811 1.00 88.06 99 ILE A C 1
ATOM 842 O O . ILE A 1 99 ? 7.481 7.518 0.388 1.00 88.06 99 ILE A O 1
ATOM 846 N N . ARG A 1 100 ? 5.937 7.665 -1.226 1.00 91.12 100 ARG A N 1
ATOM 847 C CA . ARG A 1 100 ? 4.799 7.564 -0.305 1.00 91.12 100 ARG A CA 1
ATOM 848 C C . ARG A 1 100 ? 4.741 6.183 0.340 1.00 91.12 100 ARG A C 1
ATOM 850 O O . ARG A 1 100 ? 4.444 6.095 1.530 1.00 91.12 100 ARG A O 1
ATOM 857 N N . ILE A 1 101 ? 5.088 5.128 -0.400 1.00 93.69 101 ILE A N 1
ATOM 858 C CA . ILE A 1 101 ? 5.127 3.761 0.127 1.00 93.69 101 ILE A CA 1
ATOM 859 C C . ILE A 1 101 ? 6.191 3.618 1.220 1.00 93.69 101 ILE A C 1
ATOM 861 O O . ILE A 1 101 ? 5.863 3.140 2.305 1.00 93.69 101 ILE A O 1
ATOM 865 N N . THR A 1 102 ? 7.433 4.070 1.008 1.00 91.31 102 THR A N 1
ATOM 866 C CA . THR A 1 102 ? 8.473 3.950 2.053 1.00 91.31 102 THR A CA 1
ATOM 867 C C . THR A 1 102 ? 8.119 4.712 3.324 1.00 91.31 102 THR A C 1
ATOM 869 O O . THR A 1 102 ? 8.328 4.204 4.425 1.00 91.31 102 THR A O 1
ATOM 872 N N . LYS A 1 103 ? 7.531 5.906 3.187 1.00 91.88 103 LYS A N 1
ATOM 873 C CA . LYS A 1 103 ? 7.110 6.736 4.325 1.00 91.88 103 LYS A CA 1
ATOM 874 C C . LYS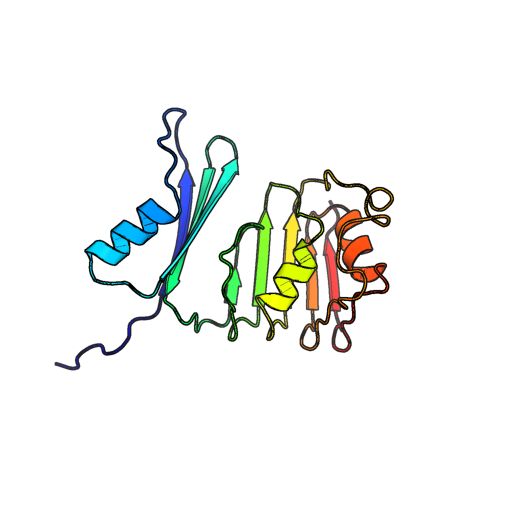 A 1 103 ? 5.944 6.124 5.101 1.00 91.88 103 LYS A C 1
ATOM 876 O O . LYS A 1 103 ? 5.932 6.178 6.329 1.00 91.88 103 LYS A O 1
ATOM 881 N N . ALA A 1 104 ? 4.965 5.555 4.401 1.00 95.31 104 ALA A N 1
ATOM 882 C CA . ALA A 1 104 ? 3.772 4.997 5.029 1.00 95.31 104 ALA A CA 1
ATOM 883 C C . ALA A 1 104 ? 3.988 3.577 5.579 1.00 95.31 104 ALA A C 1
ATOM 885 O O . ALA A 1 104 ? 3.329 3.204 6.549 1.00 95.31 104 ALA A O 1
ATOM 886 N N . PHE A 1 105 ? 4.909 2.790 5.013 1.00 96.75 105 PHE A N 1
ATOM 887 C CA . PHE A 1 105 ? 5.080 1.365 5.323 1.00 96.75 105 PHE A CA 1
ATOM 888 C C . PHE A 1 105 ? 6.531 1.013 5.715 1.00 96.75 105 PHE A C 1
ATOM 890 O O . PHE A 1 105 ? 7.198 0.243 5.020 1.00 96.75 105 PHE A O 1
ATOM 897 N N . PRO A 1 106 ? 7.042 1.510 6.857 1.00 95.81 106 PRO A N 1
ATOM 898 C CA . PRO A 1 106 ? 8.454 1.344 7.237 1.00 95.81 106 PRO A CA 1
ATOM 899 C C . PRO A 1 106 ? 8.880 -0.120 7.486 1.00 95.81 106 PRO A C 1
ATOM 901 O O . PRO A 1 106 ? 10.056 -0.474 7.372 1.00 95.81 106 PRO A O 1
ATOM 904 N N . SER A 1 107 ? 7.928 -0.999 7.813 1.00 97.12 107 SER A N 1
ATOM 905 C CA . SER A 1 107 ? 8.165 -2.423 8.109 1.00 97.12 107 SER A CA 1
ATOM 906 C C . SER A 1 107 ? 7.935 -3.350 6.908 1.00 97.12 107 SER A C 1
ATOM 908 O O . SER A 1 107 ? 7.932 -4.574 7.074 1.00 97.12 107 SER A O 1
ATOM 910 N N . LEU A 1 108 ? 7.720 -2.793 5.712 1.00 98.12 108 LEU A N 1
ATOM 911 C CA . LEU A 1 108 ? 7.299 -3.549 4.538 1.00 98.12 108 LEU A CA 1
ATOM 912 C C . LEU A 1 108 ? 8.347 -4.583 4.109 1.00 98.12 108 LEU A C 1
ATOM 914 O O . LEU A 1 108 ? 9.507 -4.245 3.883 1.00 98.12 108 LEU A O 1
ATOM 918 N N . LYS A 1 109 ? 7.921 -5.843 3.968 1.00 98.31 109 LYS A N 1
ATOM 919 C CA . LYS A 1 109 ? 8.758 -6.969 3.517 1.00 98.31 109 LYS A CA 1
ATOM 920 C C . LYS A 1 109 ? 8.345 -7.518 2.160 1.00 98.31 109 LYS A C 1
ATOM 922 O O . LYS A 1 109 ? 9.209 -7.953 1.399 1.00 98.31 109 LYS A O 1
ATOM 927 N N . TYR A 1 110 ? 7.047 -7.504 1.881 1.00 98.31 110 TYR A N 1
ATOM 928 C CA . TYR A 1 110 ? 6.452 -8.026 0.659 1.00 98.31 110 TYR A CA 1
ATOM 929 C C . TYR A 1 110 ? 5.611 -6.933 0.030 1.00 98.31 110 TYR A C 1
ATOM 931 O O . TYR A 1 110 ? 4.625 -6.498 0.628 1.00 98.31 110 TYR A O 1
ATOM 939 N N . PHE A 1 111 ? 6.000 -6.495 -1.159 1.00 96.88 111 PHE A N 1
ATOM 940 C CA . PHE A 1 111 ? 5.291 -5.449 -1.871 1.00 96.88 111 PHE A CA 1
ATOM 941 C C . PHE A 1 111 ? 4.797 -5.978 -3.210 1.00 96.88 111 PHE A C 1
ATOM 943 O O . PHE A 1 111 ? 5.584 -6.478 -4.005 1.00 96.88 111 PHE A O 1
ATOM 950 N N . SER A 1 112 ? 3.493 -5.895 -3.443 1.00 95.88 112 SER A N 1
ATOM 951 C CA . SER A 1 112 ? 2.866 -6.245 -4.710 1.00 95.88 112 SER A CA 1
ATOM 952 C C . SER A 1 112 ? 2.195 -5.019 -5.309 1.00 95.88 112 SER A C 1
ATOM 954 O O . SER A 1 112 ? 1.446 -4.324 -4.618 1.00 95.88 112 SER A O 1
ATOM 956 N N . ILE A 1 113 ? 2.456 -4.761 -6.586 1.00 94.12 113 ILE A N 1
ATOM 957 C CA . ILE A 1 113 ? 1.812 -3.699 -7.350 1.00 94.12 113 ILE A CA 1
ATOM 958 C C . ILE A 1 113 ? 1.093 -4.275 -8.564 1.00 94.12 113 ILE A C 1
ATOM 960 O O . ILE A 1 113 ? 1.602 -5.172 -9.243 1.00 94.12 113 ILE A O 1
ATOM 964 N N . ILE A 1 114 ? -0.110 -3.757 -8.809 1.00 91.25 114 ILE A N 1
ATOM 965 C CA . ILE A 1 114 ? -0.941 -4.066 -9.972 1.00 91.25 114 ILE A CA 1
ATOM 966 C C . ILE A 1 114 ? -1.476 -2.759 -10.549 1.00 91.25 114 ILE A C 1
ATOM 968 O O . ILE A 1 114 ? -2.196 -2.032 -9.865 1.00 91.25 114 ILE A O 1
ATOM 972 N N . ASN A 1 115 ? -1.131 -2.459 -11.799 1.00 86.12 115 ASN A N 1
ATOM 973 C CA . ASN A 1 115 ? -1.584 -1.256 -12.487 1.00 86.12 115 ASN A CA 1
ATOM 974 C C . ASN A 1 115 ? -1.476 -1.406 -14.000 1.00 86.12 115 ASN A C 1
ATOM 976 O O . ASN A 1 115 ? -0.409 -1.233 -14.570 1.00 86.12 115 ASN A O 1
ATOM 980 N N . VAL A 1 116 ? -2.605 -1.666 -14.646 1.00 76.12 116 VAL A N 1
ATOM 981 C CA . VAL A 1 116 ? -2.669 -1.883 -16.099 1.00 76.12 116 VAL A CA 1
ATOM 982 C C . VAL A 1 116 ? -2.545 -0.603 -16.923 1.00 76.12 116 VAL A C 1
ATOM 984 O O . VAL A 1 116 ? -2.595 -0.670 -18.150 1.00 76.12 116 VAL A O 1
ATOM 987 N N . THR A 1 117 ? -2.441 0.560 -16.278 1.00 80.50 117 THR A N 1
ATOM 988 C CA . THR A 1 117 ? -2.455 1.849 -16.965 1.00 80.50 117 THR A CA 1
ATOM 989 C C . THR A 1 117 ? -1.058 2.469 -16.958 1.00 80.50 117 THR A C 1
ATOM 991 O O . THR A 1 117 ? -0.480 2.642 -15.882 1.00 80.50 117 THR A O 1
ATOM 994 N N . PRO A 1 118 ? -0.513 2.841 -18.131 1.00 76.50 118 PRO A N 1
ATOM 995 C CA . PRO A 1 118 ? 0.797 3.474 -18.218 1.00 76.50 118 PRO A CA 1
ATOM 996 C C . PRO A 1 118 ? 0.807 4.840 -17.515 1.00 76.50 118 PRO A C 1
ATOM 998 O O . PRO A 1 118 ? -0.227 5.523 -17.478 1.00 76.50 118 PRO A O 1
ATOM 1001 N N . PRO A 1 119 ? 1.961 5.276 -16.979 1.00 78.56 119 PRO A N 1
ATOM 1002 C CA . PRO A 1 119 ? 2.087 6.586 -16.357 1.00 78.56 119 PRO A CA 1
ATOM 1003 C C . PRO A 1 119 ? 1.781 7.713 -17.354 1.00 78.56 119 PRO A C 1
ATOM 1005 O O . PRO A 1 119 ? 2.120 7.646 -18.532 1.00 78.56 119 PRO A O 1
ATOM 1008 N N . LEU A 1 120 ? 1.162 8.791 -16.862 1.00 76.00 120 LEU A N 1
ATOM 1009 C CA . LEU A 1 120 ? 0.930 10.018 -17.644 1.00 76.00 120 LEU A CA 1
ATOM 1010 C C . LEU A 1 120 ? 2.118 10.994 -17.593 1.00 76.00 120 LEU A C 1
ATOM 1012 O O . LEU A 1 120 ? 2.091 12.045 -18.231 1.00 76.00 120 LEU A O 1
ATOM 1016 N N . TRP A 1 121 ? 3.143 10.671 -16.808 1.00 69.38 121 TRP A N 1
ATOM 1017 C CA . TRP A 1 121 ? 4.361 11.455 -16.643 1.00 69.38 121 TRP A CA 1
ATOM 1018 C C . TRP A 1 121 ? 5.508 10.811 -17.429 1.00 69.38 121 TRP A C 1
ATOM 1020 O O . TRP A 1 121 ? 5.546 9.596 -17.599 1.00 69.38 121 TRP A O 1
ATOM 1030 N N . ASN A 1 122 ? 6.450 11.624 -17.914 1.00 61.47 122 ASN A N 1
ATOM 1031 C CA . ASN A 1 122 ? 7.647 11.130 -18.592 1.00 61.47 122 ASN A CA 1
ATOM 1032 C C . ASN A 1 122 ? 8.889 11.353 -17.708 1.00 61.47 122 ASN A C 1
ATOM 1034 O O . ASN A 1 122 ? 8.991 12.372 -17.021 1.00 61.47 122 ASN A O 1
ATOM 1038 N N . PHE A 1 123 ? 9.836 10.409 -17.738 1.00 54.28 123 PHE A N 1
ATOM 1039 C CA . PHE A 1 123 ? 11.033 10.417 -16.880 1.00 54.28 123 PHE A CA 1
ATOM 1040 C C . PHE A 1 123 ? 11.914 11.671 -17.077 1.00 54.28 123 PHE A C 1
ATOM 1042 O O . PHE A 1 123 ? 12.563 12.140 -16.147 1.00 54.28 123 PHE A O 1
ATOM 1049 N N . ASN A 1 124 ? 11.893 12.262 -18.278 1.00 55.44 124 ASN A N 1
ATOM 1050 C CA . ASN A 1 124 ? 12.755 13.386 -18.662 1.00 55.44 124 ASN A CA 1
ATOM 1051 C C . ASN A 1 124 ? 12.198 14.779 -18.306 1.00 55.44 124 ASN A C 1
ATOM 1053 O O . ASN A 1 124 ? 12.945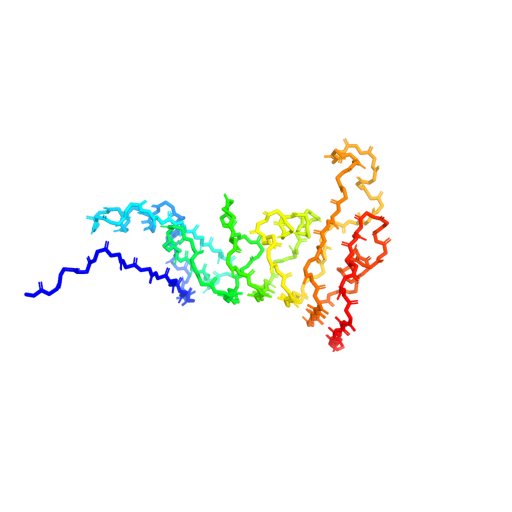 15.750 -18.342 1.00 55.44 124 ASN A O 1
ATOM 1057 N N . SER A 1 125 ? 10.906 14.911 -17.991 1.00 53.22 125 SER A N 1
ATOM 1058 C CA . SER A 1 125 ? 10.244 16.215 -17.785 1.00 53.22 125 SER A CA 1
ATOM 1059 C C . SER A 1 125 ? 10.385 16.783 -16.377 1.00 53.22 125 SER A C 1
ATOM 1061 O O . SER A 1 125 ? 10.148 17.972 -16.189 1.00 53.22 125 SER A O 1
ATOM 1063 N N . TYR A 1 126 ? 10.767 15.967 -15.394 1.00 51.81 126 TYR A N 1
ATOM 1064 C CA . TYR A 1 126 ? 10.712 16.351 -13.978 1.00 51.81 126 TYR A CA 1
ATOM 1065 C C . TYR A 1 126 ? 12.064 16.334 -13.256 1.00 51.81 126 TYR A C 1
ATOM 1067 O O . TYR A 1 126 ? 12.129 16.687 -12.079 1.00 51.81 126 TYR A O 1
ATOM 1075 N N . THR A 1 127 ? 13.165 16.021 -13.948 1.00 49.69 127 THR A N 1
ATOM 1076 C CA . THR A 1 127 ? 14.524 16.126 -13.384 1.00 49.69 127 THR A CA 1
ATOM 1077 C C . THR A 1 127 ? 14.974 17.568 -13.112 1.00 49.69 127 THR A C 1
ATOM 1079 O O . THR A 1 127 ? 16.026 17.750 -12.503 1.00 49.69 127 THR A O 1
ATOM 1082 N N . ALA A 1 128 ? 14.200 18.585 -13.513 1.00 45.50 128 ALA A N 1
ATOM 1083 C CA . ALA A 1 128 ? 14.639 19.977 -13.466 1.00 45.50 128 ALA A CA 1
ATOM 1084 C C . ALA A 1 128 ? 14.300 20.741 -12.169 1.00 45.50 128 ALA A C 1
ATOM 1086 O O . ALA A 1 128 ? 15.219 21.348 -11.638 1.00 45.50 128 ALA A O 1
ATOM 1087 N N . ASP A 1 129 ? 13.070 20.724 -11.618 1.00 43.97 129 ASP A N 1
ATOM 1088 C CA . ASP A 1 129 ? 12.694 21.870 -10.750 1.00 43.97 129 ASP A CA 1
ATOM 1089 C C . ASP A 1 129 ? 11.841 21.662 -9.477 1.00 43.97 129 ASP A C 1
ATOM 1091 O O . ASP A 1 129 ? 11.662 22.647 -8.768 1.00 43.97 129 ASP A O 1
ATOM 1095 N N . ASN A 1 130 ? 11.307 20.483 -9.104 1.00 46.38 130 ASN A N 1
ATOM 1096 C CA . ASN A 1 130 ? 10.280 20.483 -8.026 1.00 46.38 130 ASN A CA 1
ATOM 1097 C C . ASN A 1 130 ? 10.202 19.316 -7.030 1.00 46.38 130 ASN A C 1
ATOM 1099 O O . ASN A 1 130 ? 9.228 19.214 -6.286 1.00 46.38 130 ASN A O 1
ATOM 1103 N N . VAL A 1 131 ? 11.229 18.479 -6.914 1.00 50.94 131 VAL A N 1
ATOM 1104 C CA . VAL A 1 131 ? 11.313 17.528 -5.795 1.00 50.94 131 VAL A CA 1
ATOM 1105 C C . VAL A 1 131 ? 12.642 17.749 -5.110 1.00 50.94 131 VAL A C 1
ATOM 1107 O O . VAL A 1 131 ? 13.676 17.693 -5.771 1.00 50.94 131 VAL A O 1
ATOM 1110 N N . ASP A 1 132 ? 12.599 18.021 -3.804 1.00 51.69 132 ASP A N 1
ATOM 1111 C CA . ASP A 1 132 ? 13.761 18.117 -2.922 1.00 51.69 132 ASP A CA 1
ATOM 1112 C C . ASP A 1 132 ? 14.717 16.958 -3.241 1.00 51.69 132 ASP A C 1
ATOM 1114 O O . ASP A 1 132 ? 14.471 15.786 -2.931 1.00 51.69 132 ASP A O 1
ATOM 1118 N N . SER A 1 133 ? 15.759 17.283 -4.005 1.00 48.69 133 SER A N 1
ATOM 1119 C CA . SER A 1 133 ? 16.438 16.374 -4.935 1.00 48.69 133 SER A CA 1
ATOM 1120 C C . SER A 1 133 ? 17.319 15.332 -4.240 1.00 48.69 133 SER A C 1
ATOM 1122 O O . SER A 1 133 ? 18.065 14.607 -4.901 1.00 48.69 133 SER A O 1
ATOM 1124 N N . ARG A 1 134 ? 17.191 15.222 -2.914 1.00 51.28 134 ARG A N 1
ATOM 1125 C CA . ARG A 1 134 ? 18.079 14.519 -1.984 1.00 51.28 134 ARG A CA 1
ATOM 1126 C C . ARG A 1 134 ? 17.431 13.381 -1.197 1.00 51.28 134 ARG A C 1
ATOM 1128 O O . ARG A 1 134 ? 18.137 12.730 -0.434 1.00 51.28 134 ARG A O 1
ATOM 1135 N N . SER A 1 135 ? 16.126 13.141 -1.322 1.00 62.38 135 SER A N 1
ATOM 1136 C CA . SER A 1 135 ? 15.498 12.051 -0.563 1.00 62.38 135 SER A CA 1
ATOM 1137 C C . SER A 1 135 ? 15.737 10.699 -1.243 1.00 62.38 135 SER A C 1
ATOM 1139 O O . SER A 1 135 ? 15.127 10.381 -2.259 1.00 62.38 135 SER A O 1
ATOM 1141 N N . TYR A 1 136 ? 16.663 9.914 -0.688 1.00 74.25 136 TYR A N 1
ATOM 1142 C CA . TYR A 1 136 ? 16.824 8.502 -1.029 1.00 74.25 136 TYR A CA 1
ATOM 1143 C C . TYR A 1 136 ? 15.566 7.726 -0.621 1.00 74.25 136 TYR A C 1
ATOM 1145 O O . TYR A 1 136 ? 14.982 7.967 0.439 1.00 74.25 136 TYR A O 1
ATOM 1153 N N . ILE A 1 137 ? 15.140 6.798 -1.471 1.00 83.50 137 ILE A N 1
ATOM 1154 C CA . ILE A 1 137 ? 14.004 5.916 -1.230 1.00 83.50 137 ILE A CA 1
ATOM 1155 C C . ILE A 1 137 ? 14.547 4.623 -0.622 1.00 83.50 137 ILE A C 1
ATOM 1157 O O . ILE A 1 137 ? 15.033 3.744 -1.331 1.00 83.50 137 ILE A O 1
ATOM 1161 N N . GLU A 1 138 ? 14.482 4.508 0.703 1.00 89.88 138 GLU A N 1
ATOM 1162 C CA . GLU A 1 138 ? 15.027 3.355 1.422 1.00 89.88 138 GLU A CA 1
ATOM 1163 C C . GLU A 1 138 ? 13.953 2.311 1.751 1.00 89.88 138 GLU A C 1
ATOM 1165 O O . GLU A 1 138 ? 13.032 2.540 2.534 1.00 89.88 138 GLU A O 1
ATOM 1170 N N . TYR A 1 139 ? 14.126 1.115 1.199 1.00 91.75 139 TYR A N 1
ATOM 1171 C CA . TYR A 1 139 ? 13.326 -0.073 1.467 1.00 91.75 139 TYR A CA 1
ATOM 1172 C C . TYR A 1 139 ? 14.127 -1.075 2.310 1.00 91.75 139 TYR A C 1
ATOM 1174 O O . TYR A 1 139 ? 14.444 -2.185 1.880 1.00 91.75 139 TYR A O 1
ATOM 1182 N N . LEU A 1 140 ? 14.469 -0.688 3.543 1.00 92.81 140 LEU A N 1
ATOM 1183 C CA . LEU A 1 140 ? 15.395 -1.438 4.409 1.00 92.81 140 LEU A CA 1
ATOM 1184 C C . LEU A 1 140 ? 14.932 -2.861 4.760 1.00 92.81 140 LEU A C 1
ATOM 1186 O O . LEU A 1 140 ? 15.752 -3.720 5.091 1.00 92.81 140 LEU A O 1
ATOM 1190 N N . ASN A 1 141 ? 13.623 -3.112 4.719 1.00 96.38 141 ASN A N 1
ATOM 1191 C CA . ASN A 1 141 ? 13.020 -4.392 5.084 1.00 96.38 141 ASN A CA 1
ATOM 1192 C C . ASN A 1 141 ? 12.457 -5.171 3.893 1.00 96.38 141 ASN A C 1
ATOM 1194 O O . ASN A 1 141 ? 12.055 -6.319 4.084 1.00 96.38 141 ASN A O 1
ATOM 1198 N N . LEU A 1 142 ? 12.441 -4.584 2.693 1.00 97.19 142 LEU A N 1
ATOM 1199 C CA . LEU A 1 142 ? 11.823 -5.203 1.528 1.00 97.19 142 LEU A CA 1
ATOM 1200 C C . LEU A 1 142 ? 12.641 -6.415 1.088 1.00 97.19 142 LEU A C 1
ATOM 1202 O O . LEU A 1 142 ? 13.840 -6.311 0.853 1.00 97.19 142 LEU A O 1
ATOM 1206 N N . THR A 1 143 ? 11.971 -7.557 0.984 1.00 97.81 143 THR A N 1
ATOM 1207 C CA . THR A 1 143 ? 12.572 -8.844 0.599 1.00 97.81 143 THR A CA 1
ATOM 1208 C C . THR A 1 143 ? 12.051 -9.357 -0.733 1.00 97.81 143 THR A C 1
ATOM 1210 O O . THR A 1 143 ? 12.786 -10.021 -1.460 1.00 97.81 143 THR A O 1
ATOM 1213 N N . SER A 1 144 ? 10.802 -9.026 -1.070 1.00 97.56 144 SER A N 1
ATOM 1214 C CA . SER A 1 144 ? 10.148 -9.470 -2.296 1.00 97.56 144 SER A CA 1
ATOM 1215 C C . SER A 1 144 ? 9.308 -8.340 -2.884 1.00 97.56 144 SER A C 1
ATOM 1217 O O . SER A 1 144 ? 8.496 -7.731 -2.177 1.00 97.56 144 SER A O 1
ATOM 1219 N N . LEU A 1 145 ? 9.514 -8.082 -4.174 1.00 95.38 145 LEU A N 1
ATOM 1220 C CA . LEU A 1 145 ? 8.709 -7.186 -4.995 1.00 95.38 145 LEU A CA 1
ATOM 1221 C C . LEU A 1 145 ? 7.990 -8.009 -6.068 1.00 95.38 145 LEU A C 1
ATOM 1223 O O . LEU A 1 145 ? 8.616 -8.764 -6.808 1.00 95.38 145 LEU A O 1
ATOM 1227 N N . SER A 1 146 ? 6.676 -7.854 -6.173 1.00 94.81 146 SER A N 1
ATOM 1228 C CA . SER A 1 146 ? 5.863 -8.443 -7.231 1.00 94.81 146 SER A CA 1
ATOM 1229 C C . SER A 1 146 ? 5.227 -7.335 -8.056 1.00 94.81 146 SER A C 1
ATOM 1231 O O . SER A 1 146 ? 4.542 -6.465 -7.525 1.00 94.81 146 SER A O 1
ATOM 1233 N N . VAL A 1 147 ? 5.462 -7.371 -9.358 1.00 90.75 147 VAL A N 1
ATOM 1234 C CA . VAL A 1 147 ? 4.962 -6.397 -10.318 1.00 90.75 147 VAL A CA 1
ATOM 1235 C C . VAL A 1 147 ? 4.098 -7.149 -11.320 1.00 90.75 147 VAL A C 1
ATOM 1237 O O . VAL A 1 147 ? 4.610 -7.964 -12.086 1.00 90.75 147 VAL A O 1
ATOM 1240 N N . ASN A 1 148 ? 2.781 -6.945 -11.265 1.00 87.06 148 ASN A N 1
ATOM 1241 C CA . ASN A 1 148 ? 1.825 -7.722 -12.054 1.00 87.06 148 ASN A CA 1
ATOM 1242 C C . ASN A 1 148 ? 1.015 -6.822 -12.976 1.00 87.06 148 ASN A C 1
ATOM 1244 O O . ASN A 1 148 ? 0.304 -5.943 -12.489 1.00 87.06 148 ASN A O 1
ATOM 1248 N N . TYR A 1 149 ? 1.057 -7.093 -14.281 1.00 79.06 149 TYR A N 1
ATOM 1249 C CA . TYR A 1 149 ? 0.290 -6.335 -15.274 1.00 79.06 149 TYR A CA 1
ATOM 1250 C C . TYR A 1 149 ? 0.579 -4.834 -15.211 1.00 79.06 149 TYR A C 1
ATOM 1252 O O . TYR A 1 149 ? -0.337 -4.026 -15.324 1.00 79.06 149 TYR A O 1
ATOM 1260 N N . VAL A 1 150 ? 1.832 -4.484 -14.931 1.00 76.00 150 VAL A N 1
ATOM 1261 C CA . VAL A 1 150 ? 2.290 -3.107 -14.790 1.00 76.00 150 VAL A CA 1
ATOM 1262 C C . VAL A 1 150 ? 3.125 -2.737 -16.000 1.00 76.00 150 VAL A C 1
ATOM 1264 O O . VAL A 1 150 ? 3.857 -3.581 -16.508 1.00 76.00 150 VAL A O 1
ATOM 1267 N N . ASP A 1 151 ? 3.008 -1.488 -16.440 1.00 80.81 151 ASP A N 1
ATOM 1268 C CA . ASP A 1 151 ? 3.879 -0.931 -17.469 1.00 80.81 151 ASP A CA 1
ATOM 1269 C C . ASP A 1 151 ? 5.356 -0.945 -17.019 1.00 80.81 151 ASP A C 1
ATOM 1271 O O . ASP A 1 151 ? 5.666 -0.657 -15.854 1.00 80.81 151 ASP A O 1
ATOM 1275 N N . ASP A 1 152 ? 6.261 -1.264 -17.946 1.00 78.44 152 ASP A N 1
ATOM 1276 C CA . ASP A 1 152 ? 7.703 -1.388 -17.708 1.00 78.44 152 ASP A CA 1
ATOM 1277 C C . ASP A 1 152 ? 8.295 -0.137 -17.039 1.00 78.44 152 ASP A C 1
ATOM 1279 O O . ASP A 1 152 ? 9.210 -0.257 -16.218 1.00 78.44 152 ASP A O 1
ATOM 1283 N N . TYR A 1 153 ? 7.709 1.047 -17.268 1.00 79.50 153 TYR A N 1
ATOM 1284 C CA . TYR A 1 153 ? 8.125 2.298 -16.632 1.00 79.50 153 TYR A CA 1
ATOM 1285 C C . TYR A 1 153 ? 8.181 2.235 -15.102 1.00 79.50 153 TYR A C 1
ATOM 1287 O O . TYR A 1 153 ? 9.056 2.849 -14.494 1.00 79.50 153 TYR A O 1
ATOM 1295 N N . TYR A 1 154 ? 7.277 1.507 -14.444 1.00 80.19 154 TYR A N 1
ATOM 1296 C CA . TYR A 1 154 ? 7.280 1.425 -12.979 1.00 80.19 154 TYR A CA 1
ATOM 1297 C C . TYR A 1 154 ? 8.393 0.520 -12.448 1.00 80.19 154 TYR A C 1
ATOM 1299 O O . TYR A 1 154 ? 8.924 0.754 -11.360 1.00 80.19 154 TYR A O 1
ATOM 1307 N N . ILE A 1 155 ? 8.760 -0.504 -13.221 1.00 83.81 155 ILE A N 1
ATOM 1308 C CA . ILE A 1 155 ? 9.897 -1.374 -12.917 1.00 83.81 155 ILE A CA 1
ATOM 1309 C C . ILE A 1 155 ? 11.187 -0.592 -13.117 1.00 83.81 155 ILE A C 1
ATOM 1311 O O . ILE A 1 155 ? 12.051 -0.609 -12.242 1.00 83.81 155 ILE A O 1
ATOM 1315 N N . GLU A 1 156 ? 11.295 0.134 -14.229 1.00 81.81 156 GLU A N 1
ATOM 1316 C CA . GLU A 1 156 ? 12.426 1.011 -14.509 1.00 81.81 156 GLU A CA 1
ATOM 1317 C C . GLU A 1 156 ? 12.575 2.088 -13.435 1.00 81.81 156 GLU A C 1
ATOM 1319 O O . GLU A 1 156 ? 13.670 2.275 -12.917 1.00 81.81 156 GLU A O 1
ATOM 1324 N N . GLN A 1 157 ? 11.487 2.736 -13.011 1.00 79.94 157 GLN A N 1
ATOM 1325 C CA . GLN A 1 157 ? 11.535 3.711 -11.921 1.00 79.94 157 GLN A CA 1
ATOM 1326 C C . GLN A 1 157 ? 12.059 3.080 -10.624 1.00 79.94 157 GLN A C 1
ATOM 1328 O O . GLN A 1 157 ? 12.877 3.679 -9.934 1.00 79.94 157 GLN A O 1
ATOM 1333 N N . PHE A 1 158 ? 11.619 1.870 -10.277 1.00 84.31 158 PHE A N 1
ATOM 1334 C CA . PHE A 1 158 ? 12.076 1.222 -9.050 1.00 84.31 158 PHE A CA 1
ATOM 1335 C C . PHE A 1 158 ? 13.538 0.750 -9.134 1.00 84.31 158 PHE A C 1
ATOM 1337 O O . PHE A 1 158 ? 14.279 0.886 -8.162 1.00 84.31 158 PHE A O 1
ATOM 1344 N N . LEU A 1 159 ? 13.956 0.180 -10.271 1.00 81.25 159 LEU A N 1
ATOM 1345 C CA . LEU A 1 159 ? 15.267 -0.466 -10.429 1.00 81.25 159 LEU A CA 1
ATOM 1346 C C . LEU A 1 159 ? 16.374 0.460 -10.937 1.00 81.25 159 LEU A C 1
ATOM 1348 O O . LEU A 1 159 ? 17.532 0.269 -10.570 1.00 81.25 159 LEU A O 1
ATOM 1352 N N . LEU A 1 160 ? 16.043 1.408 -11.813 1.00 74.69 160 LEU A N 1
ATOM 1353 C CA . LEU A 1 160 ? 17.006 2.281 -12.488 1.00 74.69 160 LEU A CA 1
ATOM 1354 C C . LEU A 1 160 ? 17.120 3.655 -11.827 1.00 74.69 160 LEU A C 1
ATOM 1356 O O . LEU A 1 160 ? 18.102 4.358 -12.076 1.00 74.69 160 LEU A O 1
ATOM 1360 N N . ASP A 1 161 ? 16.170 4.048 -10.971 1.00 73.31 161 ASP A N 1
ATOM 1361 C CA . ASP A 1 161 ? 16.352 5.251 -10.164 1.00 73.31 161 ASP A CA 1
ATOM 1362 C C . ASP A 1 161 ? 17.493 5.025 -9.167 1.00 73.31 161 ASP A C 1
ATOM 1364 O O . ASP A 1 161 ? 17.378 4.290 -8.184 1.00 73.31 161 ASP A O 1
ATOM 1368 N N . THR A 1 162 ? 18.604 5.719 -9.418 1.00 60.75 162 THR A N 1
ATOM 1369 C CA . THR A 1 162 ? 19.803 5.761 -8.565 1.00 60.75 162 THR A CA 1
ATOM 1370 C C . THR A 1 162 ? 19.527 6.144 -7.107 1.00 60.75 162 THR A C 1
ATOM 1372 O O . THR A 1 162 ? 20.416 6.024 -6.265 1.00 60.75 162 THR A O 1
ATOM 1375 N N . LYS A 1 163 ? 18.315 6.614 -6.791 1.00 78.00 163 LYS A N 1
ATOM 1376 C CA . LYS A 1 163 ? 17.886 6.995 -5.446 1.00 78.00 163 LYS A CA 1
ATOM 1377 C C . LYS A 1 163 ? 17.180 5.873 -4.683 1.00 78.00 163 LYS A C 1
ATOM 1379 O O . LYS A 1 163 ? 16.931 6.059 -3.493 1.00 78.00 163 LYS A O 1
ATOM 1384 N N . THR A 1 164 ? 16.880 4.729 -5.302 1.00 86.69 164 THR A N 1
ATOM 1385 C CA . THR A 1 164 ? 16.231 3.595 -4.623 1.00 86.69 164 THR A CA 1
ATOM 1386 C C . THR A 1 164 ? 17.262 2.652 -4.003 1.00 86.69 164 THR A C 1
ATOM 1388 O O . THR A 1 164 ? 18.128 2.107 -4.684 1.00 86.69 164 THR A O 1
ATOM 1391 N N . TYR A 1 165 ? 17.154 2.418 -2.693 1.00 89.56 165 TYR A N 1
ATOM 1392 C CA . TYR A 1 165 ? 18.026 1.518 -1.937 1.00 89.56 165 TYR A CA 1
ATOM 1393 C C . TYR A 1 165 ? 17.213 0.420 -1.240 1.00 89.56 165 TYR A C 1
ATOM 1395 O O . TYR A 1 165 ? 16.463 0.683 -0.30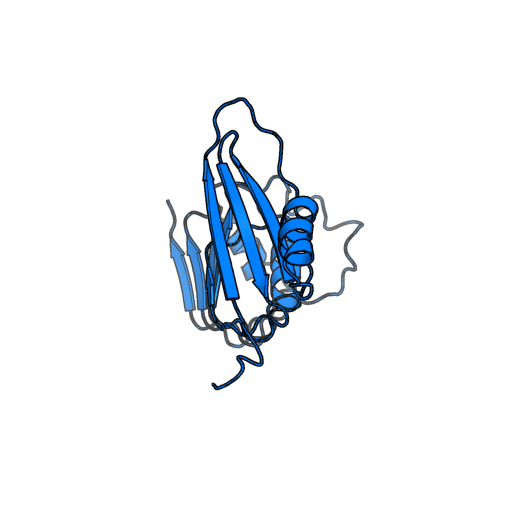1 1.00 89.56 165 TYR A O 1
ATOM 1403 N N . ALA A 1 166 ? 17.376 -0.831 -1.679 1.00 92.56 166 ALA A N 1
ATOM 1404 C CA . ALA A 1 166 ? 16.656 -1.995 -1.153 1.00 92.56 166 ALA A CA 1
ATOM 1405 C C . ALA A 1 166 ? 17.627 -3.154 -0.827 1.00 92.56 166 ALA A C 1
ATOM 1407 O O . ALA A 1 166 ? 17.679 -4.149 -1.549 1.00 92.56 166 ALA A O 1
ATOM 1408 N N . PRO A 1 167 ? 18.422 -3.062 0.258 1.00 92.88 167 PRO A N 1
ATOM 1409 C CA . PRO A 1 167 ? 19.555 -3.966 0.507 1.00 92.88 167 PRO A CA 1
ATOM 1410 C C . PRO A 1 167 ? 19.171 -5.417 0.809 1.00 92.88 167 PRO A C 1
ATOM 1412 O O . PRO A 1 167 ? 20.024 -6.299 0.779 1.00 92.88 167 PRO A O 1
ATOM 1415 N N . ARG A 1 168 ? 17.906 -5.667 1.160 1.00 96.12 168 ARG A N 1
ATOM 1416 C CA . ARG A 1 168 ? 17.393 -7.001 1.498 1.00 96.12 168 ARG A CA 1
ATOM 1417 C C . ARG A 1 168 ? 16.548 -7.6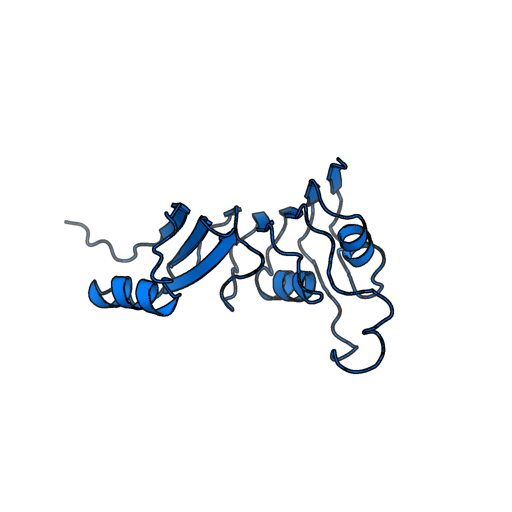18 0.391 1.00 96.12 168 ARG A C 1
ATOM 1419 O O . ARG A 1 168 ? 16.032 -8.718 0.588 1.00 96.12 168 ARG A O 1
ATOM 1426 N N . LEU A 1 169 ? 16.400 -6.930 -0.741 1.00 95.62 169 LEU A N 1
ATOM 1427 C CA . LEU A 1 169 ? 15.602 -7.413 -1.854 1.00 95.62 169 LEU A CA 1
ATOM 1428 C C . LEU A 1 169 ? 16.291 -8.636 -2.461 1.00 95.62 169 LEU A C 1
ATOM 1430 O O . LEU A 1 169 ? 17.370 -8.527 -3.036 1.00 95.62 169 LEU A O 1
ATOM 1434 N N . SER A 1 170 ? 15.671 -9.802 -2.308 1.00 95.88 170 SER A N 1
ATOM 1435 C CA . SER A 1 170 ? 16.198 -11.069 -2.821 1.00 95.88 170 SER A CA 1
ATOM 1436 C C . SER A 1 170 ? 15.330 -11.663 -3.924 1.00 95.88 170 SER A C 1
ATOM 1438 O O . SER A 1 170 ? 15.758 -12.592 -4.601 1.00 95.88 170 SER A O 1
ATOM 1440 N N . GLU A 1 171 ? 14.111 -11.155 -4.101 1.00 95.94 171 GLU A N 1
ATOM 1441 C CA . GLU A 1 171 ? 13.168 -11.650 -5.095 1.00 95.94 171 GLU A CA 1
ATOM 1442 C C . GLU A 1 171 ? 12.445 -10.497 -5.798 1.00 95.94 171 GLU A C 1
ATOM 1444 O O . GLU A 1 171 ? 11.852 -9.630 -5.155 1.00 95.94 171 GLU A O 1
ATOM 1449 N N . ILE A 1 172 ? 12.447 -10.530 -7.131 1.00 93.50 172 ILE A N 1
ATOM 1450 C CA . ILE A 1 172 ? 11.579 -9.705 -7.970 1.00 93.50 172 ILE A CA 1
ATOM 1451 C C . ILE A 1 172 ? 10.797 -10.651 -8.876 1.00 93.50 172 ILE A C 1
ATOM 1453 O O . ILE A 1 172 ? 11.383 -11.444 -9.612 1.00 93.50 172 ILE A O 1
ATOM 1457 N N . LYS A 1 173 ? 9.469 -10.577 -8.814 1.00 93.38 173 LYS A N 1
ATOM 1458 C CA . LYS A 1 173 ? 8.555 -11.304 -9.697 1.00 93.38 173 LYS A CA 1
ATOM 1459 C C . LYS A 1 173 ? 7.900 -10.315 -10.638 1.00 93.38 173 LYS A C 1
ATOM 1461 O O . LYS A 1 173 ? 7.156 -9.453 -10.177 1.00 93.38 173 LYS A O 1
ATOM 1466 N N . VAL A 1 174 ? 8.148 -10.464 -11.931 1.00 89.56 174 VAL A N 1
ATOM 1467 C CA . VAL A 1 174 ? 7.504 -9.652 -12.962 1.00 89.56 174 VAL A CA 1
ATOM 1468 C C . VAL A 1 174 ? 6.579 -10.535 -13.780 1.00 89.56 174 VAL A C 1
ATOM 1470 O O . VAL A 1 174 ? 7.002 -11.560 -14.313 1.00 89.56 174 VAL A O 1
ATOM 1473 N N . HIS A 1 175 ? 5.315 -10.138 -13.859 1.00 85.12 175 HIS A N 1
ATOM 1474 C CA . HIS A 1 175 ? 4.313 -10.778 -14.697 1.00 85.12 175 HIS A CA 1
ATOM 1475 C C . HIS A 1 175 ? 3.903 -9.797 -15.796 1.00 85.12 175 HIS A C 1
ATOM 1477 O O . HIS A 1 175 ? 3.094 -8.895 -15.560 1.00 85.12 175 HIS A O 1
ATOM 1483 N N . PHE A 1 176 ? 4.501 -9.982 -16.976 1.00 72.94 176 PHE A N 1
ATOM 1484 C CA . PHE A 1 176 ? 4.143 -9.268 -18.201 1.00 72.94 176 PHE A CA 1
ATOM 1485 C C . PHE A 1 176 ? 2.838 -9.816 -18.785 1.00 72.94 176 PHE A C 1
ATOM 1487 O O . PHE A 1 176 ? 2.463 -10.962 -18.510 1.00 72.94 176 PHE A O 1
ATOM 1494 N N . HIS A 1 177 ? 2.158 -8.980 -19.568 1.00 61.91 177 HIS A N 1
ATOM 1495 C CA . HIS A 1 177 ? 0.912 -9.327 -20.241 1.00 61.91 177 HIS A CA 1
ATOM 1496 C C . HIS A 1 177 ? 1.132 -9.800 -21.676 1.00 61.91 177 HIS A C 1
ATOM 1498 O O . HIS A 1 177 ? 2.054 -9.271 -22.335 1.00 61.91 177 HIS A O 1
#

Foldseek 3Di:
DDDPPDDWDKDKDKFFADQDDDDDDQVNVQVVCVVVPQNQKGKDWDDQDSGIIMIIIGGPPRQDQEDEAAELDDDQAANANHQAYEYAGQDDHDLCSLVSCCNRYVNHAHYEYHYQDADPDDPPPPPPDDDPNPQAREPARYAEYEYANYDVVVVCSQPVPPRYHYPNHPYYHYHYD

Sequence (177 aa):
MPRLHKFSFHIYTEIQFDDSVHHLSDNDIQQTFTDIGYHQIACSVNYCRKYRAICHVFSLPFIFNRLEKITNKFPNIIFNHVIYLMVADAIPFEYEFFIRITKAFPSLKYFSIINVTPPLWNFNSYTADNVDSRSYIEYLNLTSLSVNYVDDYYIEQFLLDTKTYAPRLSEIKVHFH

pLDDT: mean 84.74, std 13.41, range [43.97, 98.56]